Protein AF-A0A9P0EG52-F1 (afdb_monomer_lite)

pLDDT: mean 81.78, std 18.39, range [31.28, 98.19]

Structure (mmCIF, N/CA/C/O backbone):
data_AF-A0A9P0EG52-F1
#
_entry.id   AF-A0A9P0EG52-F1
#
loop_
_atom_site.group_PDB
_atom_site.id
_atom_site.type_symbol
_atom_site.label_atom_id
_atom_site.label_alt_id
_atom_site.label_comp_id
_atom_site.label_asym_id
_atom_site.label_entity_id
_atom_site.label_seq_id
_atom_site.pdbx_PDB_ins_code
_atom_site.Cartn_x
_atom_site.Cartn_y
_atom_site.Cartn_z
_atom_site.occupancy
_atom_site.B_iso_or_equiv
_atom_site.auth_seq_id
_atom_site.auth_comp_id
_atom_site.auth_asym_id
_atom_site.auth_atom_id
_atom_site.pdbx_PDB_model_num
ATOM 1 N N . MET A 1 1 ? -32.865 4.095 46.404 1.00 41.38 1 MET A N 1
ATOM 2 C CA . MET A 1 1 ? -31.907 2.995 46.642 1.00 41.38 1 MET A CA 1
ATOM 3 C C . MET A 1 1 ? -32.571 1.776 46.028 1.00 41.38 1 MET A C 1
ATOM 5 O O . MET A 1 1 ? -33.684 1.500 46.434 1.00 41.38 1 MET A O 1
ATOM 9 N N . GLU A 1 2 ? -32.108 1.139 44.963 1.00 35.75 2 GLU A N 1
ATOM 10 C CA . GLU A 1 2 ? -30.760 0.972 44.419 1.00 35.75 2 GLU A CA 1
ATOM 11 C C . GLU A 1 2 ? -30.701 1.268 42.912 1.00 35.75 2 GLU A C 1
ATOM 13 O O . GLU A 1 2 ? -31.711 1.460 42.238 1.00 35.75 2 GLU A O 1
ATOM 18 N N . SER A 1 3 ? -29.464 1.378 42.450 1.00 35.56 3 SER A N 1
ATOM 19 C CA . SER A 1 3 ? -29.004 1.907 41.175 1.00 35.56 3 SER A CA 1
ATOM 20 C C . SER A 1 3 ? -28.665 0.799 40.167 1.00 35.56 3 SER A C 1
ATOM 22 O O . SER A 1 3 ? -28.507 -0.358 40.539 1.00 35.56 3 SER A O 1
ATOM 24 N N . SER A 1 4 ? -28.357 1.249 38.944 1.00 37.38 4 SER A N 1
ATOM 25 C CA . SER A 1 4 ? -27.453 0.628 37.957 1.00 37.38 4 SER A CA 1
ATOM 26 C C . SER A 1 4 ? -27.974 -0.529 37.103 1.00 37.38 4 SER A C 1
ATOM 28 O O . SER A 1 4 ? -28.650 -1.428 37.568 1.00 37.38 4 SER A O 1
ATOM 30 N N . SER A 1 5 ? -27.604 -0.624 35.829 1.00 34.69 5 SER A N 1
ATOM 31 C CA . SER A 1 5 ? -26.902 0.312 34.943 1.00 34.69 5 SER A CA 1
ATOM 32 C C . SER A 1 5 ? -27.060 -0.216 33.526 1.00 34.69 5 SER A C 1
ATOM 34 O O . SER A 1 5 ? -27.006 -1.424 33.297 1.00 34.69 5 SER A O 1
ATOM 36 N N . ALA A 1 6 ? -27.219 0.712 32.591 1.00 37.31 6 ALA A N 1
ATOM 37 C CA . ALA A 1 6 ? -27.286 0.471 31.165 1.00 37.31 6 ALA A CA 1
ATOM 38 C C . ALA A 1 6 ? -26.109 -0.384 30.663 1.00 37.31 6 ALA A C 1
ATOM 40 O O . ALA A 1 6 ? -24.940 -0.064 30.900 1.00 37.31 6 ALA A O 1
ATOM 41 N N . GLY A 1 7 ? -26.437 -1.441 29.919 1.00 31.28 7 GLY A N 1
ATOM 42 C CA . GLY A 1 7 ? -25.487 -2.133 29.060 1.00 31.28 7 GLY A CA 1
ATOM 43 C C . GLY A 1 7 ? -24.938 -1.146 28.036 1.00 31.28 7 GLY A C 1
ATOM 44 O O . GLY A 1 7 ? -25.680 -0.608 27.216 1.00 31.28 7 GLY A O 1
ATOM 45 N N . HIS A 1 8 ? -23.638 -0.881 28.126 1.00 32.78 8 HIS A N 1
ATOM 46 C CA . HIS A 1 8 ? -22.889 -0.106 27.149 1.00 32.78 8 HIS A CA 1
ATOM 47 C C . HIS A 1 8 ? -22.914 -0.833 25.800 1.00 32.78 8 HIS A C 1
ATOM 49 O O . HIS A 1 8 ? -22.102 -1.719 25.540 1.00 32.78 8 HIS A O 1
ATOM 55 N N . ALA A 1 9 ? -23.820 -0.422 24.916 1.00 36.94 9 ALA A N 1
ATOM 56 C CA . ALA A 1 9 ? -23.575 -0.526 23.490 1.00 36.94 9 ALA A CA 1
ATOM 57 C C . ALA A 1 9 ? -22.359 0.363 23.191 1.00 36.94 9 ALA A C 1
ATOM 59 O O . ALA A 1 9 ? -22.440 1.589 23.284 1.00 36.94 9 ALA A O 1
ATOM 60 N N . GLN A 1 10 ? -21.208 -0.250 22.907 1.00 38.94 10 GLN A N 1
ATOM 61 C CA . GLN A 1 10 ? -20.036 0.455 22.398 1.00 38.94 10 GLN A CA 1
ATOM 62 C C . GLN A 1 10 ? -20.381 1.027 21.021 1.00 38.94 10 GLN A C 1
ATOM 64 O O . GLN A 1 10 ? -20.193 0.396 19.986 1.00 38.94 10 GLN A O 1
ATOM 69 N N . SER A 1 11 ? -20.918 2.243 21.039 1.00 40.12 11 SER A N 1
ATOM 70 C CA . SER A 1 11 ? -20.943 3.171 19.920 1.00 40.12 11 SER A CA 1
ATOM 71 C C . SER A 1 11 ? -19.498 3.382 19.471 1.00 40.12 11 SER A C 1
ATOM 73 O O . SER A 1 11 ? -18.766 4.182 20.056 1.00 40.12 11 SER A O 1
ATOM 75 N N . VAL A 1 12 ? -19.066 2.635 18.454 1.00 45.66 12 VAL A N 1
ATOM 76 C CA . VAL A 1 12 ? -17.830 2.925 17.730 1.00 45.66 12 VAL A CA 1
ATOM 77 C C . VAL A 1 12 ? -18.051 4.279 17.077 1.00 45.66 12 VAL A C 1
ATOM 79 O O . VAL A 1 12 ? -18.833 4.407 16.141 1.00 45.66 12 VAL A O 1
ATOM 82 N N . ALA A 1 13 ? -17.443 5.307 17.659 1.00 42.75 13 ALA A N 1
ATOM 83 C CA . ALA A 1 13 ? -17.514 6.654 17.141 1.00 42.75 13 ALA A CA 1
ATOM 84 C C . ALA A 1 13 ? -17.093 6.636 15.666 1.00 42.75 13 ALA A C 1
ATOM 86 O O . ALA A 1 13 ? -15.957 6.282 15.352 1.00 42.75 13 ALA A O 1
ATOM 87 N N . ASN A 1 14 ? -18.012 7.047 14.790 1.00 49.84 14 ASN A N 1
ATOM 88 C CA . ASN A 1 14 ? -17.685 7.705 13.532 1.00 49.84 14 ASN A CA 1
ATOM 89 C C . ASN A 1 14 ? -16.755 8.869 13.885 1.00 49.84 14 ASN A C 1
ATOM 91 O O . ASN A 1 14 ? -17.225 9.967 14.193 1.00 49.84 14 ASN A O 1
ATOM 95 N N . SER A 1 15 ? -15.443 8.643 13.948 1.00 51.53 15 SER A N 1
ATOM 96 C CA . SER A 1 15 ? -14.527 9.749 14.163 1.00 51.53 15 SER A CA 1
ATOM 97 C C . SER A 1 15 ? -14.464 10.510 12.848 1.00 51.53 15 SER A C 1
ATOM 99 O O . SER A 1 15 ? -13.672 10.186 11.971 1.00 51.53 15 SER A O 1
ATOM 101 N N . ALA A 1 16 ? -15.275 11.557 12.727 1.00 57.25 16 ALA A N 1
ATOM 102 C CA . ALA A 1 16 ? -15.147 12.593 11.701 1.00 57.25 16 ALA A CA 1
ATOM 103 C C . ALA A 1 16 ? -13.830 13.402 11.832 1.00 57.25 16 ALA A C 1
ATOM 105 O O . ALA A 1 16 ? -13.718 14.510 11.317 1.00 57.25 16 ALA A O 1
ATOM 106 N N . GLY A 1 17 ? -12.858 12.883 12.589 1.00 73.19 17 GLY A N 1
ATOM 107 C CA . GLY A 1 17 ? -11.562 13.479 12.858 1.00 73.19 17 GLY A CA 1
ATOM 108 C C . GLY A 1 17 ? -10.443 12.670 12.213 1.00 73.19 17 GLY A C 1
ATOM 109 O O . GLY A 1 17 ? -10.643 11.559 11.725 1.00 73.19 17 GLY A O 1
ATOM 110 N N . LYS A 1 18 ? -9.242 13.245 12.228 1.00 82.81 18 LYS A N 1
ATOM 111 C CA . LYS A 1 18 ? -8.050 12.636 11.636 1.00 82.81 18 LYS A CA 1
ATOM 112 C C . LYS A 1 18 ? -7.746 11.295 12.293 1.00 82.81 18 LYS A C 1
ATOM 114 O O . LYS A 1 18 ? -7.776 11.184 13.518 1.00 82.81 18 LYS A O 1
ATOM 119 N N . VAL A 1 19 ? -7.424 10.293 11.486 1.00 88.19 19 VAL A N 1
ATOM 120 C CA . VAL A 1 19 ? -7.122 8.941 11.962 1.00 88.19 19 VAL A CA 1
ATOM 121 C C . VAL A 1 19 ? -6.107 8.277 11.044 1.00 88.19 19 VAL A C 1
ATOM 123 O O . VAL A 1 19 ? -6.095 8.495 9.833 1.00 88.19 19 VAL A O 1
ATOM 126 N N . ARG A 1 20 ? -5.250 7.457 11.646 1.00 89.19 20 ARG A N 1
ATOM 127 C CA . ARG A 1 20 ? -4.274 6.626 10.957 1.00 89.19 20 ARG A CA 1
ATOM 128 C C . ARG A 1 20 ? -4.713 5.179 11.039 1.00 89.19 20 ARG A C 1
ATOM 130 O O . ARG A 1 20 ? -4.930 4.646 12.123 1.00 89.19 20 ARG A O 1
ATOM 137 N N . ILE A 1 21 ? -4.797 4.527 9.899 1.00 92.75 21 ILE A N 1
ATOM 138 C CA . ILE A 1 21 ? -5.142 3.124 9.777 1.00 92.75 21 ILE A CA 1
ATOM 139 C C . ILE A 1 21 ? -3.903 2.360 9.326 1.00 92.75 21 ILE A C 1
ATOM 141 O O . ILE A 1 21 ? -3.385 2.572 8.234 1.00 92.75 21 ILE A O 1
ATOM 145 N N . LEU A 1 22 ? -3.439 1.439 10.167 1.00 94.06 22 LEU A N 1
ATOM 146 C CA . LEU A 1 22 ? -2.504 0.401 9.762 1.00 94.06 22 LEU A CA 1
ATOM 147 C C . LEU A 1 22 ? -3.305 -0.830 9.346 1.00 94.06 22 LEU A C 1
ATOM 149 O O . LEU A 1 22 ? -4.000 -1.421 10.166 1.00 94.06 22 LEU A O 1
ATOM 153 N N . LEU A 1 23 ? -3.156 -1.260 8.103 1.00 96.00 23 LEU A N 1
ATOM 154 C CA . LEU A 1 23 ? -3.625 -2.552 7.629 1.00 96.00 23 LEU A CA 1
ATOM 155 C C . LEU A 1 23 ? -2.449 -3.524 7.541 1.00 96.00 23 LEU A C 1
ATOM 157 O O . LEU A 1 23 ? -1.432 -3.226 6.916 1.00 96.00 23 LEU A O 1
ATOM 161 N N . GLN A 1 24 ? -2.601 -4.707 8.127 1.00 96.31 24 GLN A N 1
ATOM 162 C CA . GLN A 1 24 ? -1.727 -5.857 7.906 1.00 96.31 24 GLN A CA 1
ATOM 163 C C . GLN A 1 24 ? -2.437 -6.890 7.026 1.00 96.31 24 GLN A C 1
ATOM 165 O O . GLN A 1 24 ? -3.621 -7.158 7.208 1.00 96.31 24 GLN A O 1
ATOM 170 N N . THR A 1 25 ? -1.705 -7.530 6.115 1.00 97.50 25 THR A N 1
ATOM 171 C CA . THR A 1 25 ? -2.199 -8.718 5.404 1.00 97.50 25 THR A CA 1
ATOM 172 C C . THR A 1 25 ? -1.046 -9.568 4.857 1.00 97.50 25 THR A C 1
ATOM 174 O O . THR A 1 25 ? 0.120 -9.370 5.219 1.00 97.50 25 THR A O 1
ATOM 177 N N . VAL A 1 26 ? -1.366 -10.546 4.011 1.00 97.69 26 VAL A N 1
ATOM 178 C CA . VAL A 1 26 ? -0.420 -11.388 3.283 1.00 97.69 26 VAL A CA 1
ATOM 179 C C . VAL A 1 26 ? -0.642 -11.209 1.780 1.00 97.69 26 VAL A C 1
ATOM 181 O O . VAL A 1 26 ? -1.776 -11.191 1.317 1.00 97.69 26 VAL A O 1
ATOM 184 N N . THR A 1 27 ? 0.437 -11.096 1.006 1.00 96.94 27 THR A N 1
ATOM 185 C CA . THR A 1 27 ? 0.426 -10.692 -0.414 1.00 96.94 27 THR A CA 1
ATOM 186 C C . THR A 1 27 ? -0.566 -11.440 -1.310 1.00 96.94 27 THR A C 1
ATOM 188 O O . THR A 1 27 ? -1.215 -10.812 -2.143 1.00 96.94 27 THR A O 1
ATOM 191 N N . HIS A 1 28 ? -0.713 -12.757 -1.148 1.00 95.56 28 HIS A N 1
ATOM 192 C CA . HIS A 1 28 ? -1.627 -13.573 -1.961 1.00 95.56 28 HIS A CA 1
ATOM 193 C C . HIS A 1 28 ? -3.095 -13.487 -1.540 1.00 95.56 28 HIS A C 1
ATOM 195 O O . HIS A 1 28 ? -3.962 -13.870 -2.316 1.00 95.56 28 HIS A O 1
ATOM 201 N N . LEU A 1 29 ? -3.375 -12.996 -0.331 1.00 97.50 29 LEU A N 1
ATOM 202 C CA . LEU A 1 29 ? -4.739 -12.820 0.166 1.00 97.50 29 LEU A CA 1
ATOM 203 C C . LEU A 1 29 ? -5.380 -11.536 -0.362 1.00 97.50 29 LEU A C 1
ATOM 205 O O . LEU A 1 29 ? -6.588 -11.369 -0.234 1.00 97.50 29 LEU A O 1
ATOM 209 N N . VAL A 1 30 ? -4.588 -10.621 -0.930 1.00 97.25 30 VAL A N 1
ATOM 210 C CA . VAL A 1 30 ? -5.091 -9.376 -1.516 1.00 97.25 30 VAL A CA 1
ATOM 211 C C . VAL A 1 30 ? -5.699 -9.672 -2.893 1.00 97.25 30 VAL A C 1
ATOM 213 O O . VAL A 1 30 ? -4.953 -10.089 -3.788 1.00 97.25 30 VAL A O 1
ATOM 216 N N . PRO A 1 31 ? -7.012 -9.464 -3.100 1.00 97.19 31 PRO A N 1
ATOM 217 C CA . PRO A 1 31 ? -7.665 -9.634 -4.394 1.00 97.19 31 PRO A CA 1
ATOM 218 C C . PRO A 1 31 ? -7.071 -8.733 -5.476 1.00 97.19 31 PRO A C 1
ATOM 220 O O . PRO A 1 31 ? -6.552 -7.661 -5.184 1.00 97.19 31 PRO A O 1
ATOM 223 N N . GLY A 1 32 ? -7.158 -9.180 -6.726 1.00 95.19 32 GLY A N 1
ATOM 224 C CA . GLY A 1 32 ? -6.589 -8.491 -7.884 1.00 95.19 32 GLY A CA 1
ATOM 225 C C . GLY A 1 32 ? -5.500 -9.316 -8.560 1.00 95.19 32 GLY A C 1
ATOM 226 O O . GLY A 1 32 ? -4.765 -10.074 -7.914 1.00 95.19 32 GLY A O 1
ATOM 227 N N . SER A 1 33 ? -5.426 -9.179 -9.877 1.00 91.75 33 SER A N 1
ATOM 228 C CA . SER A 1 33 ? -4.438 -9.824 -10.737 1.00 91.75 33 SER A CA 1
ATOM 229 C C . SER A 1 33 ? -3.165 -8.987 -10.837 1.00 91.75 33 SER A C 1
ATOM 231 O O . SER A 1 33 ? -2.060 -9.519 -10.718 1.00 91.75 33 SER A O 1
ATOM 233 N N . GLU A 1 34 ? -3.318 -7.668 -10.945 1.00 91.69 34 GLU A N 1
ATOM 234 C CA . GLU A 1 34 ? -2.214 -6.723 -11.049 1.00 91.69 34 GLU A CA 1
ATOM 235 C C . GLU A 1 34 ? -1.996 -5.926 -9.761 1.00 91.69 34 GLU A C 1
ATOM 237 O O . GLU A 1 34 ? -2.870 -5.804 -8.901 1.00 91.69 34 GLU A O 1
ATOM 242 N N . ARG A 1 35 ? -0.803 -5.329 -9.627 1.00 92.94 35 ARG A N 1
ATOM 243 C CA . ARG A 1 35 ? -0.469 -4.501 -8.460 1.00 92.94 35 ARG A CA 1
ATOM 244 C C . ARG A 1 35 ? -1.445 -3.343 -8.258 1.00 92.94 35 ARG A C 1
ATOM 246 O O . ARG A 1 35 ? -1.754 -3.039 -7.113 1.00 92.94 35 ARG A O 1
ATOM 253 N N . HIS A 1 36 ? -1.877 -2.680 -9.329 1.00 93.50 36 HIS A N 1
ATOM 254 C CA . HIS A 1 36 ? -2.762 -1.523 -9.206 1.00 93.50 36 HIS A CA 1
ATOM 255 C C . HIS A 1 36 ? -4.133 -1.941 -8.647 1.00 93.50 36 HIS A C 1
ATOM 257 O O . HIS A 1 36 ? -4.550 -1.390 -7.638 1.00 93.50 36 HIS A O 1
ATOM 263 N N . GLU A 1 37 ? -4.730 -3.018 -9.168 1.00 96.25 37 GLU A N 1
ATOM 264 C CA . GLU A 1 37 ? -5.990 -3.590 -8.665 1.00 96.25 37 GLU A CA 1
ATOM 265 C C . GLU A 1 37 ? -5.893 -3.998 -7.187 1.00 96.25 37 GLU A C 1
ATOM 267 O O . GLU A 1 37 ? -6.798 -3.737 -6.397 1.00 96.25 37 GLU A O 1
ATOM 272 N N . LYS A 1 38 ? -4.768 -4.612 -6.792 1.00 97.19 38 LYS A N 1
ATOM 273 C CA . LYS A 1 38 ? -4.507 -4.996 -5.395 1.00 97.19 38 LYS A CA 1
ATOM 274 C C . LYS A 1 38 ? -4.430 -3.789 -4.466 1.00 97.19 38 LYS A C 1
ATOM 276 O O . LYS A 1 38 ? -4.904 -3.854 -3.332 1.00 97.19 38 LYS A O 1
ATOM 281 N N . LEU A 1 39 ? -3.810 -2.702 -4.923 1.00 96.06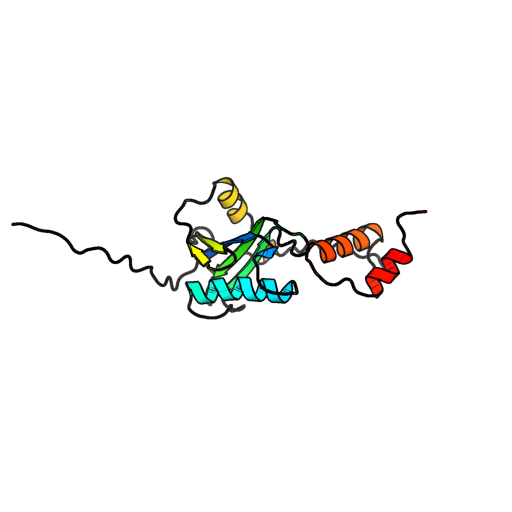 39 LEU A N 1
ATOM 282 C CA . LEU A 1 39 ? -3.749 -1.454 -4.167 1.00 96.06 39 LEU A CA 1
ATOM 283 C C . LEU A 1 39 ? -5.130 -0.811 -4.071 1.00 96.06 39 LEU A C 1
ATOM 285 O O . LEU A 1 39 ? -5.546 -0.482 -2.965 1.00 96.06 39 LEU A O 1
ATOM 289 N N . ASP A 1 40 ? -5.860 -0.713 -5.180 1.00 97.38 40 ASP A N 1
ATOM 290 C CA . ASP A 1 40 ? -7.212 -0.151 -5.207 1.00 97.38 40 ASP A CA 1
ATOM 291 C C . ASP A 1 40 ? -8.145 -0.914 -4.261 1.00 97.38 40 ASP A C 1
ATOM 293 O O . ASP A 1 40 ? -8.858 -0.301 -3.467 1.00 97.38 40 ASP A O 1
ATOM 297 N N . PHE A 1 41 ? -8.077 -2.252 -4.258 1.00 98.12 41 PHE A N 1
ATOM 298 C CA . PHE A 1 41 ? -8.802 -3.073 -3.291 1.00 98.12 41 PHE A CA 1
ATOM 299 C C . PHE A 1 41 ? -8.454 -2.693 -1.850 1.00 98.12 41 PHE A C 1
ATOM 301 O O . PHE A 1 41 ? -9.352 -2.457 -1.048 1.00 98.12 41 PHE A O 1
ATOM 308 N N . VAL A 1 42 ? -7.163 -2.644 -1.507 1.00 97.50 42 VAL A N 1
ATOM 309 C CA . VAL A 1 42 ? -6.707 -2.368 -0.137 1.00 97.50 42 VAL A CA 1
ATOM 310 C C . VAL A 1 42 ? -7.175 -0.998 0.346 1.00 97.50 42 VAL A C 1
ATOM 312 O O . VAL A 1 42 ? -7.628 -0.864 1.485 1.00 97.50 42 VAL A O 1
ATOM 315 N N . LEU A 1 43 ? -7.051 0.014 -0.506 1.00 96.50 43 LEU A N 1
ATOM 316 C CA . LEU A 1 43 ? -7.462 1.371 -0.180 1.00 96.50 43 LEU A CA 1
ATOM 317 C C . LEU A 1 43 ? -8.980 1.431 0.021 1.00 96.50 43 LEU A C 1
ATOM 319 O O . LEU A 1 43 ? -9.445 1.928 1.047 1.00 96.50 43 LEU A O 1
ATOM 323 N N . ASN A 1 44 ? -9.748 0.841 -0.895 1.00 97.88 44 ASN A N 1
ATOM 324 C CA . ASN A 1 44 ? -11.204 0.881 -0.836 1.00 97.88 44 ASN A CA 1
ATOM 325 C C . ASN A 1 44 ? -11.781 0.031 0.296 1.00 97.88 44 ASN A C 1
ATOM 327 O O . ASN A 1 44 ? -12.668 0.509 0.989 1.00 97.88 44 ASN A O 1
ATOM 331 N N . ILE A 1 45 ? -11.279 -1.181 0.558 1.00 97.69 45 ILE A N 1
ATOM 332 C CA . ILE A 1 45 ? -11.857 -2.045 1.603 1.00 97.69 45 ILE A CA 1
ATOM 333 C C . ILE A 1 45 ? -11.748 -1.409 2.990 1.00 97.69 45 ILE A C 1
ATOM 335 O O . ILE A 1 45 ? -12.665 -1.513 3.805 1.00 97.69 45 ILE A O 1
ATOM 339 N N . VAL A 1 46 ? -10.642 -0.711 3.255 1.00 96.12 46 VAL A N 1
ATOM 340 C CA . VAL A 1 46 ? -10.452 0.027 4.504 1.00 96.12 46 VAL A CA 1
ATOM 341 C C . VAL A 1 46 ? -11.407 1.211 4.565 1.00 96.12 46 VAL A C 1
ATOM 343 O O . VAL A 1 46 ? -12.088 1.382 5.579 1.00 96.12 46 VAL A O 1
ATOM 346 N N . CYS A 1 47 ? -11.497 1.999 3.490 1.00 95.38 47 CYS A N 1
ATOM 347 C CA . CYS A 1 47 ? -12.361 3.171 3.476 1.00 95.38 47 CYS A CA 1
ATOM 348 C C . CYS A 1 47 ? -13.848 2.816 3.554 1.00 95.38 47 CYS A C 1
ATOM 350 O O . CYS A 1 47 ? -14.594 3.440 4.306 1.00 95.38 47 CYS A O 1
ATOM 352 N N . GLN A 1 48 ? -14.276 1.768 2.859 1.00 96.38 48 GLN A N 1
ATOM 353 C CA . GLN A 1 48 ? -15.651 1.282 2.881 1.00 96.38 48 GLN A CA 1
ATOM 354 C C . GLN A 1 48 ? -16.012 0.759 4.270 1.00 96.38 48 GLN A C 1
ATOM 356 O O . GLN A 1 48 ? -17.084 1.063 4.788 1.00 96.38 48 GLN A O 1
ATOM 361 N N . HIS A 1 49 ? -15.102 0.025 4.913 1.00 94.88 49 HIS A N 1
ATOM 362 C CA . HIS A 1 49 ? -15.334 -0.488 6.258 1.00 94.88 49 HIS A CA 1
ATOM 363 C C . HIS A 1 49 ? -15.385 0.623 7.315 1.00 94.88 49 HIS A C 1
ATOM 365 O O . HIS A 1 49 ? -16.208 0.562 8.227 1.00 94.88 49 HIS A O 1
ATOM 371 N N . HIS A 1 50 ? -14.499 1.619 7.225 1.00 92.19 50 HIS A N 1
ATOM 372 C CA . HIS A 1 50 ? -14.343 2.630 8.272 1.00 92.19 50 HIS A CA 1
ATOM 373 C C . HIS A 1 50 ? -15.209 3.882 8.056 1.00 92.19 50 HIS A C 1
ATOM 375 O O . HIS A 1 50 ? -15.762 4.414 9.015 1.00 92.19 50 HIS A O 1
ATOM 381 N N . TRP A 1 51 ? -15.351 4.339 6.810 1.00 91.75 51 TRP A N 1
ATOM 382 C CA . TRP A 1 51 ? -16.050 5.576 6.433 1.00 91.75 51 TRP A CA 1
ATOM 383 C C . TRP A 1 51 ? -17.253 5.362 5.508 1.00 91.75 51 TRP A C 1
ATOM 385 O O . TRP A 1 51 ? -17.885 6.347 5.133 1.00 91.75 51 TRP A O 1
ATOM 395 N N . GLN A 1 52 ? -17.593 4.119 5.140 1.00 94.69 52 GLN A N 1
ATOM 396 C CA . GLN A 1 52 ? -18.729 3.809 4.253 1.00 94.69 52 GLN A CA 1
ATOM 397 C C . GLN A 1 52 ? -18.617 4.484 2.869 1.00 94.69 52 GLN A C 1
ATOM 399 O O . GLN A 1 52 ? -19.625 4.827 2.252 1.00 94.69 52 GLN A O 1
ATOM 404 N N . ARG A 1 53 ? -17.389 4.692 2.377 1.00 95.31 53 ARG A N 1
ATOM 405 C CA . ARG A 1 53 ? -17.104 5.248 1.045 1.00 95.31 53 ARG A CA 1
ATOM 406 C C . ARG A 1 53 ? -15.797 4.711 0.473 1.00 95.31 53 ARG A C 1
ATOM 408 O O . ARG A 1 53 ? -14.980 4.170 1.211 1.00 95.31 53 ARG A O 1
ATOM 415 N N . ASP A 1 54 ? -15.583 4.922 -0.817 1.00 97.38 54 ASP A N 1
ATOM 416 C CA . ASP A 1 54 ? -14.307 4.626 -1.470 1.00 97.38 54 ASP A CA 1
ATOM 417 C C . ASP A 1 54 ? -13.199 5.598 -1.034 1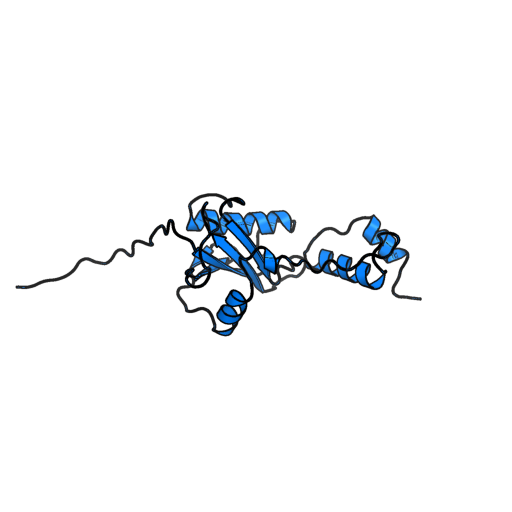.00 97.38 54 ASP A C 1
ATOM 419 O O . ASP A 1 54 ? -13.445 6.622 -0.379 1.00 97.38 54 ASP A O 1
ATOM 423 N N . PHE A 1 55 ? -11.961 5.247 -1.375 1.00 95.06 55 PHE A N 1
ATOM 424 C CA . PHE A 1 55 ? -10.784 6.061 -1.100 1.00 95.06 55 PHE A CA 1
ATOM 425 C C . PHE A 1 55 ? -10.833 7.400 -1.850 1.00 95.06 55 PHE A C 1
ATOM 427 O O . PHE A 1 55 ? -11.125 7.444 -3.044 1.00 95.06 55 PHE A O 1
ATOM 434 N N . ASP A 1 56 ? -10.501 8.487 -1.154 1.00 93.00 56 ASP A N 1
ATOM 435 C CA . ASP A 1 56 ? -10.485 9.846 -1.683 1.00 93.00 56 ASP A CA 1
ATOM 436 C C . ASP A 1 56 ? -9.080 10.450 -1.544 1.00 93.00 56 ASP A C 1
ATOM 438 O O . ASP A 1 56 ? -8.600 10.739 -0.448 1.00 93.00 56 ASP A O 1
ATOM 442 N N . PHE A 1 57 ? -8.421 10.687 -2.679 1.00 88.75 57 PHE A N 1
ATOM 443 C CA . PHE A 1 57 ? -7.080 11.277 -2.729 1.00 88.75 57 PHE A CA 1
ATOM 444 C C . PHE A 1 57 ? -7.007 12.716 -2.188 1.00 88.75 57 PHE A C 1
ATOM 446 O O . PHE A 1 57 ? -5.906 13.193 -1.901 1.00 88.75 57 PHE A O 1
ATOM 453 N N . GLU A 1 58 ? -8.136 13.415 -2.050 1.00 86.38 58 GLU A N 1
ATOM 454 C CA . GLU A 1 58 ? -8.191 14.746 -1.437 1.00 86.38 58 GLU A CA 1
ATOM 455 C C . GLU A 1 58 ? -8.208 14.682 0.096 1.00 86.38 58 GLU A C 1
ATOM 457 O O . GLU A 1 58 ? -7.773 15.627 0.758 1.00 86.38 58 GLU A O 1
ATOM 462 N N . GLN A 1 59 ? -8.661 13.566 0.673 1.00 87.44 59 GLN A N 1
ATOM 463 C CA . GLN A 1 59 ? -8.847 13.400 2.119 1.00 87.44 59 GLN A CA 1
ATOM 464 C C . GLN A 1 59 ? -7.868 12.402 2.751 1.00 87.44 59 GLN A C 1
ATOM 466 O O . GLN A 1 59 ? -7.569 12.509 3.948 1.00 87.44 59 GLN A O 1
ATOM 471 N N . GLU A 1 60 ? -7.355 11.456 1.962 1.00 88.75 60 GLU A N 1
ATOM 472 C CA . GLU A 1 60 ? -6.461 10.396 2.403 1.00 88.75 60 GLU A CA 1
ATOM 473 C C . GLU A 1 60 ? -5.091 10.431 1.724 1.00 88.75 60 GLU A C 1
ATOM 475 O O . GLU A 1 60 ? -4.912 10.754 0.548 1.00 88.75 60 GLU A O 1
ATOM 480 N N . ARG A 1 61 ? -4.097 9.970 2.481 1.00 87.81 61 ARG A N 1
ATOM 481 C CA . ARG A 1 61 ? -2.782 9.572 1.975 1.00 87.81 61 ARG A CA 1
ATOM 482 C C . ARG A 1 61 ? -2.581 8.094 2.236 1.00 87.81 61 ARG A C 1
ATOM 484 O O . ARG A 1 61 ? -3.190 7.529 3.143 1.00 87.81 61 ARG A O 1
ATOM 491 N N . TRP A 1 62 ? -1.693 7.478 1.465 1.00 89.50 62 TRP A N 1
ATOM 492 C CA . TRP A 1 62 ? -1.330 6.092 1.705 1.00 89.50 62 TRP A CA 1
ATOM 493 C C . TRP A 1 62 ? 0.149 5.803 1.460 1.00 89.50 62 TRP A C 1
ATOM 495 O O . TRP A 1 62 ? 0.842 6.521 0.736 1.00 89.50 62 TRP A O 1
ATOM 505 N N . SER A 1 63 ? 0.627 4.733 2.090 1.00 88.06 63 SER A N 1
ATOM 506 C CA . SER A 1 63 ? 1.956 4.157 1.886 1.00 88.06 63 SER A CA 1
ATOM 507 C C . SER A 1 63 ? 1.903 2.641 2.067 1.00 88.06 63 SER A C 1
ATOM 509 O O . SER A 1 63 ? 1.077 2.136 2.826 1.00 88.06 63 SER A O 1
ATOM 511 N N . SER A 1 64 ? 2.785 1.905 1.395 1.00 89.75 64 SER A N 1
ATOM 512 C CA . SER A 1 64 ? 2.912 0.452 1.537 1.00 89.75 64 SER A CA 1
ATOM 513 C C . SER A 1 64 ? 4.295 0.047 2.034 1.00 89.75 64 SER A C 1
ATOM 515 O O . SER A 1 64 ? 5.303 0.719 1.813 1.00 89.75 64 SER A O 1
ATOM 517 N N . TYR A 1 65 ? 4.350 -1.101 2.701 1.00 88.50 65 TYR A N 1
ATOM 518 C CA . TYR A 1 65 ? 5.589 -1.752 3.094 1.00 88.50 65 TYR A CA 1
ATOM 519 C C . TYR A 1 65 ? 5.510 -3.251 2.808 1.00 88.50 65 TYR A C 1
ATOM 521 O O . TYR A 1 65 ? 4.619 -3.945 3.306 1.00 88.50 65 TYR A O 1
ATOM 529 N N . ARG A 1 66 ? 6.490 -3.756 2.044 1.00 90.50 66 ARG A N 1
ATOM 530 C CA . ARG A 1 66 ? 6.583 -5.160 1.600 1.00 90.50 66 ARG A CA 1
ATOM 531 C C . ARG A 1 66 ? 5.377 -5.635 0.787 1.00 90.50 66 ARG A C 1
ATOM 533 O O . ARG A 1 66 ? 5.040 -6.814 0.836 1.00 90.50 66 ARG A O 1
ATOM 540 N N . ASP A 1 67 ? 4.758 -4.755 0.005 1.00 92.88 67 ASP A N 1
ATOM 541 C CA . ASP A 1 67 ? 3.767 -5.102 -1.024 1.00 92.88 67 ASP A CA 1
ATOM 542 C C . ASP A 1 67 ? 4.418 -5.792 -2.240 1.00 92.88 67 ASP A C 1
ATOM 544 O O . ASP A 1 67 ? 4.126 -5.490 -3.394 1.00 92.88 67 ASP A O 1
ATOM 548 N N . ASP A 1 68 ? 5.326 -6.735 -1.976 1.00 94.81 68 ASP A N 1
ATOM 549 C CA . ASP A 1 68 ? 6.002 -7.561 -2.969 1.00 94.81 68 ASP A CA 1
ATOM 550 C C . ASP A 1 68 ? 5.008 -8.594 -3.537 1.00 94.81 68 ASP A C 1
ATOM 552 O O . ASP A 1 68 ? 5.145 -9.794 -3.303 1.00 94.81 68 ASP A O 1
ATOM 556 N N . PHE A 1 69 ? 3.966 -8.145 -4.242 1.00 95.44 69 PHE A N 1
ATOM 557 C CA . PHE A 1 69 ? 2.864 -8.993 -4.717 1.00 95.44 69 PHE A CA 1
ATOM 558 C C . PHE A 1 69 ? 3.279 -10.084 -5.710 1.00 95.44 69 PHE A C 1
ATOM 560 O O . PHE A 1 69 ? 2.550 -11.056 -5.883 1.00 95.44 69 PHE A O 1
ATOM 567 N N . GLY A 1 70 ? 4.458 -9.970 -6.324 1.00 92.50 70 GLY A N 1
ATOM 568 C CA . GLY A 1 70 ? 5.063 -11.039 -7.118 1.00 92.50 70 GLY A CA 1
ATOM 569 C C . GLY A 1 70 ? 5.627 -12.188 -6.273 1.00 92.50 70 GLY A C 1
ATOM 570 O O . GLY A 1 70 ? 6.107 -13.177 -6.827 1.00 92.50 70 GLY A O 1
ATOM 571 N N . LEU A 1 71 ? 5.612 -12.065 -4.941 1.00 93.50 71 LEU A N 1
ATOM 572 C CA . LEU A 1 71 ? 6.020 -13.093 -3.991 1.00 93.50 71 LEU A CA 1
ATOM 573 C C . LEU A 1 71 ? 4.816 -13.578 -3.181 1.00 93.50 71 LEU A C 1
ATOM 575 O O . LEU A 1 71 ? 4.080 -12.789 -2.588 1.00 93.50 71 LEU A O 1
ATOM 579 N N . ASP A 1 72 ? 4.670 -14.894 -3.081 1.00 91.38 72 ASP A N 1
ATOM 580 C CA . ASP A 1 72 ? 3.625 -15.522 -2.278 1.00 91.38 72 ASP A CA 1
ATOM 581 C C . ASP A 1 72 ? 3.965 -15.505 -0.769 1.00 91.38 72 ASP A C 1
ATOM 583 O O . ASP A 1 72 ? 5.131 -15.451 -0.363 1.00 91.38 72 ASP A O 1
ATOM 587 N N . LYS A 1 73 ? 2.927 -15.567 0.073 1.00 94.81 73 LYS A N 1
ATOM 588 C CA . LYS A 1 73 ? 2.999 -15.720 1.541 1.00 94.81 73 LYS A CA 1
ATOM 589 C C . LYS A 1 73 ? 3.879 -14.685 2.253 1.00 94.81 73 LYS A C 1
ATOM 591 O O . LYS A 1 73 ? 4.461 -14.962 3.305 1.00 94.81 73 LYS A O 1
ATOM 596 N N . ARG A 1 74 ? 3.980 -13.465 1.717 1.00 95.44 74 ARG A N 1
ATOM 597 C CA . ARG A 1 74 ? 4.709 -12.367 2.364 1.00 95.44 74 ARG A CA 1
ATOM 598 C C . ARG A 1 74 ? 3.762 -11.501 3.173 1.00 95.44 74 ARG A C 1
ATOM 600 O O . ARG A 1 74 ? 2.763 -11.031 2.649 1.00 95.44 74 ARG A O 1
ATOM 607 N N . ARG A 1 75 ? 4.096 -11.253 4.441 1.00 95.44 75 ARG A N 1
ATOM 608 C CA . ARG A 1 75 ? 3.379 -10.254 5.239 1.00 95.44 75 ARG A CA 1
ATOM 609 C C . ARG A 1 75 ? 3.680 -8.859 4.696 1.00 95.44 75 ARG A C 1
ATOM 611 O O . ARG A 1 75 ? 4.854 -8.484 4.616 1.00 95.44 75 ARG A O 1
ATOM 618 N N . CYS A 1 76 ? 2.629 -8.115 4.390 1.00 94.62 76 CYS A N 1
ATOM 619 C CA . CYS A 1 76 ? 2.683 -6.748 3.897 1.00 94.62 76 CYS A CA 1
ATOM 620 C C . CYS A 1 76 ? 1.816 -5.830 4.760 1.00 94.62 76 CYS A C 1
ATOM 622 O O . CYS A 1 76 ? 0.960 -6.283 5.528 1.00 94.62 76 CYS A O 1
ATOM 624 N N . PHE A 1 77 ? 2.102 -4.535 4.671 1.00 93.81 77 PHE A N 1
ATOM 625 C CA . PHE A 1 77 ? 1.452 -3.512 5.473 1.00 93.81 77 PHE A CA 1
ATOM 626 C C . PHE A 1 77 ? 1.091 -2.319 4.606 1.00 93.81 77 PHE A C 1
ATOM 628 O O . PHE A 1 77 ? 1.859 -1.937 3.721 1.00 93.81 77 PHE A O 1
ATOM 635 N N . PHE A 1 78 ? -0.044 -1.710 4.912 1.00 93.81 78 PHE A N 1
ATOM 636 C CA . PHE A 1 78 ? -0.517 -0.497 4.268 1.00 93.81 78 PHE A CA 1
ATOM 637 C C . PHE A 1 78 ? -0.894 0.500 5.344 1.00 93.81 78 PHE A C 1
ATOM 639 O O . PHE A 1 78 ? -1.520 0.150 6.341 1.00 93.81 78 PHE A O 1
ATOM 646 N N . LEU A 1 79 ? -0.462 1.733 5.154 1.00 91.88 79 LEU A N 1
ATOM 647 C CA . LEU A 1 79 ? -0.798 2.847 6.012 1.00 91.88 79 LEU A CA 1
ATOM 648 C C . LEU A 1 79 ? -1.764 3.731 5.241 1.00 91.88 79 LEU A C 1
ATOM 650 O O . LEU A 1 79 ? -1.440 4.121 4.122 1.00 91.88 79 LEU A O 1
ATOM 654 N N . ILE A 1 80 ? -2.930 4.001 5.816 1.00 92.38 80 ILE A N 1
ATOM 655 C CA . ILE A 1 80 ? -3.970 4.856 5.245 1.00 92.38 80 ILE A CA 1
ATOM 656 C C . ILE A 1 80 ? -4.297 5.924 6.264 1.00 92.38 80 ILE A C 1
ATOM 658 O O . ILE A 1 80 ? -4.514 5.651 7.438 1.00 92.38 80 ILE A O 1
ATOM 662 N N . ASP A 1 81 ? -4.295 7.151 5.802 1.00 87.94 81 ASP A N 1
ATOM 663 C CA . ASP A 1 81 ? -3.963 8.272 6.643 1.00 87.94 81 ASP A CA 1
ATOM 664 C C . ASP A 1 81 ? -4.968 9.379 6.301 1.00 87.94 81 ASP A C 1
ATOM 666 O O . ASP A 1 81 ? -4.808 10.084 5.306 1.00 87.94 81 ASP A O 1
ATOM 670 N N . HIS A 1 82 ? -6.043 9.478 7.093 1.00 87.88 82 HIS A N 1
ATOM 671 C CA . HIS A 1 82 ? -7.155 10.403 6.866 1.00 87.88 82 HIS A CA 1
ATOM 672 C C . HIS A 1 82 ? -6.899 11.733 7.564 1.00 87.88 82 HIS A C 1
ATOM 674 O O . HIS A 1 82 ? -6.789 11.802 8.792 1.00 87.88 82 HIS A O 1
ATOM 680 N N . HIS A 1 83 ? -6.833 12.802 6.776 1.00 81.56 83 HIS A N 1
ATOM 681 C CA . HIS A 1 83 ? -6.669 14.167 7.267 1.00 81.56 83 HIS A CA 1
ATOM 682 C C . HIS A 1 83 ? -7.889 15.060 6.992 1.00 81.56 83 HIS A C 1
ATOM 684 O O . HIS A 1 83 ? -7.903 16.213 7.420 1.00 81.56 83 HIS A O 1
ATOM 690 N N . GLY A 1 84 ? -8.919 14.558 6.306 1.00 76.50 84 GLY A N 1
ATOM 691 C CA . GLY A 1 84 ? -10.039 15.381 5.842 1.00 76.50 84 GLY A CA 1
ATOM 692 C C . GLY A 1 84 ? -9.566 16.543 4.955 1.00 76.50 84 GLY A C 1
ATOM 693 O O . GLY A 1 84 ? -8.460 16.514 4.416 1.00 76.50 84 GLY A O 1
ATOM 694 N N . TYR A 1 85 ? -10.373 17.596 4.834 1.00 72.50 85 TYR A N 1
ATOM 695 C CA . TYR A 1 85 ? -10.036 18.775 4.015 1.00 72.50 85 TYR A CA 1
ATOM 696 C C . TYR A 1 85 ? -9.068 19.759 4.691 1.00 72.50 85 TYR A C 1
ATOM 698 O O . TYR A 1 85 ? -8.606 20.716 4.073 1.00 72.50 85 TYR A O 1
ATOM 706 N N . ASP A 1 86 ? -8.757 19.545 5.970 1.00 69.88 86 ASP A N 1
ATOM 707 C CA . ASP A 1 86 ? -7.806 20.365 6.709 1.00 69.88 86 ASP A CA 1
ATOM 708 C C . ASP A 1 86 ? -6.410 19.728 6.670 1.00 69.88 86 ASP A C 1
ATOM 710 O O . ASP A 1 86 ? -6.141 18.709 7.306 1.00 69.88 86 ASP A O 1
ATOM 714 N N . HIS A 1 87 ? -5.471 20.368 5.983 1.00 66.94 87 HIS A N 1
ATOM 715 C CA . HIS A 1 87 ? -4.096 19.879 5.864 1.00 66.94 87 HIS A CA 1
ATOM 716 C C . HIS A 1 87 ? -3.140 20.418 6.949 1.00 66.94 87 HIS A C 1
ATOM 718 O O . HIS A 1 87 ? -1.934 20.214 6.831 1.00 66.94 87 HIS A O 1
ATOM 724 N N . THR A 1 88 ? -3.640 21.103 7.988 1.00 60.09 88 THR A N 1
ATOM 725 C CA . THR A 1 88 ? -2.813 21.920 8.906 1.00 60.09 88 THR A CA 1
ATOM 726 C C . THR A 1 88 ? -2.461 21.285 10.258 1.00 60.09 88 THR A C 1
ATOM 728 O O . THR A 1 88 ? -1.700 21.877 11.023 1.00 60.09 88 THR A O 1
ATOM 731 N N . ILE A 1 89 ? -2.975 20.093 10.589 1.00 54.56 89 ILE A N 1
ATOM 732 C CA . ILE A 1 89 ? -2.777 19.526 11.941 1.00 54.56 89 ILE A CA 1
ATOM 733 C C . ILE A 1 89 ? -1.327 19.107 12.183 1.00 54.56 89 ILE A C 1
ATOM 735 O O . ILE A 1 89 ? -0.739 18.357 11.407 1.00 54.56 89 ILE A O 1
ATOM 739 N N . GLN A 1 90 ? -0.811 19.542 13.334 1.00 56.84 90 GLN A N 1
ATOM 740 C CA . GLN A 1 90 ? 0.400 19.007 13.942 1.00 56.84 90 GLN A CA 1
ATOM 741 C C . GLN A 1 90 ? 0.203 17.517 14.257 1.00 56.84 90 GLN A C 1
ATOM 743 O O . GLN A 1 90 ? -0.668 17.124 15.029 1.00 56.84 90 GLN A O 1
ATOM 748 N N . GLU A 1 91 ? 1.022 16.689 13.614 1.00 59.59 91 GLU A N 1
ATOM 749 C CA . GLU A 1 91 ? 0.851 15.243 13.404 1.00 59.59 91 GLU A CA 1
ATOM 750 C C . GLU A 1 91 ? 0.955 14.378 14.682 1.00 59.59 91 GLU A C 1
ATOM 752 O O . GLU A 1 91 ? 0.806 13.157 14.633 1.00 59.59 91 GLU A O 1
ATOM 757 N N . GLU A 1 92 ? 1.211 14.982 15.842 1.00 59.09 92 GLU A N 1
ATOM 758 C CA . GLU A 1 92 ? 1.695 14.278 17.035 1.00 59.09 92 GLU A CA 1
ATOM 759 C C . GLU A 1 92 ? 0.607 13.555 17.852 1.00 59.09 92 GLU A C 1
ATOM 761 O O . GLU A 1 92 ? 0.949 12.752 18.722 1.00 59.09 92 GLU A O 1
ATOM 766 N N . GLN A 1 93 ? -0.686 13.764 17.565 1.00 69.88 93 GLN A N 1
ATOM 767 C CA . GLN A 1 93 ? -1.798 13.151 18.320 1.00 69.88 93 GLN A CA 1
ATOM 768 C C . GLN A 1 93 ? -2.883 12.490 17.448 1.00 69.88 93 GLN A C 1
ATOM 770 O O . GLN A 1 93 ? -4.065 12.518 17.789 1.00 69.88 93 GLN A O 1
ATOM 775 N N . VAL A 1 94 ? -2.509 11.874 16.323 1.00 78.62 94 VAL A N 1
ATOM 776 C CA . VAL A 1 94 ? -3.469 11.122 15.493 1.00 78.62 94 VAL A CA 1
ATOM 777 C C . VAL A 1 94 ? -3.643 9.694 16.043 1.00 78.62 94 VAL A C 1
ATOM 779 O O . VAL A 1 94 ? -2.647 8.972 16.169 1.00 78.62 94 VAL A O 1
ATOM 782 N N . PRO A 1 95 ? -4.874 9.246 16.369 1.00 85.88 95 PRO A N 1
ATOM 783 C CA . PRO A 1 95 ? -5.113 7.876 16.812 1.00 85.88 95 PRO A CA 1
ATOM 784 C C . PRO A 1 95 ? -4.754 6.875 15.712 1.00 85.88 95 PRO A C 1
ATOM 786 O O . PRO A 1 95 ? -5.027 7.106 14.533 1.00 85.88 95 PRO A O 1
ATOM 789 N N . VAL A 1 96 ? -4.170 5.743 16.113 1.00 87.62 96 VAL A N 1
ATOM 790 C CA . VAL A 1 96 ? -3.848 4.638 15.206 1.00 87.62 96 VAL A CA 1
ATOM 791 C C . VAL A 1 96 ? -4.828 3.490 15.417 1.00 87.62 96 VAL A C 1
ATOM 793 O O . VAL A 1 96 ? -4.942 2.960 16.521 1.00 87.62 96 VAL A O 1
ATOM 796 N N . ILE A 1 97 ? -5.507 3.085 14.350 1.00 91.81 97 ILE A N 1
ATOM 797 C CA . ILE A 1 97 ? -6.371 1.908 14.294 1.00 91.81 97 ILE A CA 1
ATOM 798 C C . ILE A 1 97 ? -5.645 0.820 13.513 1.00 91.81 97 ILE A C 1
ATOM 800 O O . ILE A 1 97 ? -5.058 1.082 12.465 1.00 91.81 97 ILE A O 1
ATOM 804 N N . TRP A 1 98 ? -5.681 -0.409 14.022 1.00 94.50 98 TRP A N 1
ATOM 805 C CA . TRP A 1 98 ? -5.035 -1.551 13.388 1.00 94.50 98 TRP A CA 1
ATOM 806 C C . TRP A 1 98 ? -6.075 -2.546 12.873 1.00 94.50 98 TRP A C 1
ATOM 808 O O . TRP A 1 98 ? -6.906 -3.038 13.639 1.00 94.50 98 TRP A O 1
ATOM 818 N N . TYR A 1 99 ? -6.009 -2.847 11.580 1.00 96.81 99 TYR A N 1
ATOM 819 C CA . TYR A 1 99 ? -6.804 -3.876 10.923 1.00 96.81 99 TYR A CA 1
ATOM 820 C C . TYR A 1 99 ? -5.934 -5.003 10.364 1.00 96.81 99 TYR A C 1
ATOM 822 O O . TYR A 1 99 ? -4.763 -4.811 10.021 1.00 96.81 99 TYR A O 1
ATOM 830 N N . GLU A 1 100 ? -6.549 -6.171 10.216 1.00 97.38 100 GLU A N 1
ATOM 831 C CA . GLU A 1 100 ? -6.026 -7.300 9.457 1.00 97.38 100 GLU A CA 1
ATOM 832 C C . GLU A 1 100 ? -7.013 -7.714 8.364 1.00 97.38 100 GLU A C 1
ATOM 834 O O . GLU A 1 100 ? -8.200 -7.887 8.633 1.00 97.38 100 GLU A O 1
ATOM 839 N N . TRP A 1 101 ? -6.518 -7.878 7.134 1.00 98.19 101 TRP A N 1
ATOM 840 C CA . TRP A 1 101 ? -7.267 -8.529 6.058 1.00 98.19 101 TRP A CA 1
ATOM 841 C C . TRP A 1 101 ? -6.891 -10.007 5.991 1.00 98.19 101 TRP A C 1
ATOM 843 O O . TRP A 1 101 ? -5.727 -10.343 5.740 1.00 98.19 101 TRP A O 1
ATOM 853 N N . THR A 1 102 ? -7.881 -10.876 6.190 1.00 97.25 102 THR A N 1
ATOM 854 C CA . THR A 1 102 ? -7.707 -12.335 6.283 1.00 97.25 102 THR A CA 1
ATOM 855 C C . THR A 1 102 ? -7.814 -13.068 4.946 1.00 97.25 102 THR A C 1
ATOM 857 O O . THR A 1 102 ? -7.630 -14.280 4.906 1.00 97.25 102 THR A O 1
ATOM 860 N N . GLY A 1 103 ? -8.110 -12.358 3.855 1.00 96.75 103 GLY A N 1
ATOM 861 C CA . GLY A 1 103 ? -8.531 -12.959 2.582 1.00 96.75 103 GLY A CA 1
ATOM 862 C C . GLY A 1 103 ? -10.049 -13.018 2.418 1.00 96.75 103 GLY A C 1
ATOM 863 O O . GLY A 1 103 ? -10.529 -13.120 1.295 1.00 96.75 103 GLY A O 1
ATOM 864 N N . GLU A 1 104 ? -10.795 -12.892 3.517 1.00 96.81 104 GLU A N 1
ATOM 865 C CA . GLU A 1 104 ? -12.260 -12.970 3.521 1.00 96.81 104 GLU A CA 1
ATOM 866 C C . GLU A 1 104 ? -12.905 -11.755 4.188 1.00 96.81 104 GLU A C 1
ATOM 868 O O . GLU A 1 104 ? -13.937 -11.264 3.736 1.00 96.81 104 GLU A O 1
ATOM 873 N N . SER A 1 105 ? -12.309 -11.262 5.275 1.00 96.56 105 SER A N 1
ATOM 874 C CA . SER A 1 105 ? -12.862 -10.158 6.055 1.00 96.56 105 SER A CA 1
ATOM 875 C C . SER A 1 105 ? -11.782 -9.237 6.613 1.00 96.56 105 SER A C 1
ATOM 877 O O . SER A 1 105 ? -10.627 -9.625 6.817 1.00 96.56 105 SER A O 1
ATOM 879 N N . LEU A 1 106 ? -12.185 -7.988 6.854 1.00 97.19 106 LEU A N 1
ATOM 880 C CA . LEU A 1 106 ? -11.379 -6.982 7.529 1.00 97.19 106 LEU A CA 1
ATOM 881 C C . LEU A 1 106 ? -11.710 -6.997 9.024 1.00 97.19 106 LEU A C 1
ATOM 883 O O . LEU A 1 106 ? -12.845 -6.725 9.416 1.00 97.19 106 LEU A O 1
ATOM 887 N N . ILE A 1 107 ? -10.724 -7.319 9.858 1.00 96.25 107 ILE A N 1
ATOM 888 C CA . ILE A 1 107 ? -10.903 -7.496 11.302 1.00 96.25 107 ILE A CA 1
ATOM 889 C C . ILE A 1 107 ? -10.135 -6.411 12.045 1.00 96.25 107 ILE A C 1
ATOM 891 O O . ILE A 1 107 ? -8.949 -6.195 11.793 1.00 96.25 107 ILE A O 1
ATOM 895 N N . ARG A 1 108 ? -10.796 -5.733 12.990 1.00 95.00 108 ARG A N 1
ATOM 896 C CA . ARG A 1 108 ? -10.132 -4.784 13.891 1.00 95.00 108 ARG A CA 1
ATOM 897 C C . ARG A 1 108 ? -9.340 -5.538 14.952 1.00 95.00 108 ARG A C 1
ATOM 899 O O . ARG A 1 108 ? -9.898 -6.341 15.697 1.00 95.00 108 ARG A O 1
ATOM 906 N N . LEU A 1 109 ? -8.056 -5.226 15.066 1.00 93.31 109 LEU A N 1
ATOM 907 C CA . LEU A 1 109 ? -7.192 -5.749 16.113 1.00 93.31 109 LEU A CA 1
ATOM 908 C C . LEU A 1 109 ? -7.236 -4.799 17.317 1.00 93.31 109 LEU A C 1
ATOM 910 O O . LEU A 1 109 ? -6.730 -3.683 17.259 1.00 93.31 109 LEU A O 1
ATOM 914 N N . ASN A 1 110 ? -7.840 -5.247 18.420 1.00 86.44 110 ASN A N 1
ATOM 915 C CA . ASN A 1 110 ? -8.006 -4.458 19.653 1.00 86.44 110 ASN A CA 1
ATOM 916 C C . ASN A 1 110 ? -6.791 -4.530 20.599 1.00 86.44 110 ASN A C 1
ATOM 918 O O . ASN A 1 110 ? -6.919 -4.301 21.798 1.00 86.44 110 ASN A O 1
ATOM 922 N N . GLN A 1 111 ? -5.626 -4.892 20.070 1.00 86.12 111 GLN A N 1
ATOM 923 C CA . GLN A 1 111 ? -4.384 -5.005 20.827 1.00 86.12 111 GLN A CA 1
ATOM 924 C C . GLN A 1 111 ? -3.481 -3.805 20.553 1.00 86.12 111 GLN A C 1
ATOM 926 O O . GLN A 1 111 ? -3.514 -3.226 19.463 1.00 86.12 111 GLN A O 1
ATOM 931 N N . ASP A 1 112 ? -2.623 -3.482 21.515 1.00 83.50 112 ASP A N 1
ATOM 932 C CA . ASP A 1 112 ? -1.626 -2.439 21.322 1.00 83.50 112 ASP A CA 1
ATOM 933 C C . ASP A 1 112 ? -0.651 -2.814 20.204 1.00 83.50 112 ASP A C 1
ATOM 935 O O . ASP A 1 112 ? -0.188 -3.955 20.079 1.00 83.50 112 ASP A O 1
ATOM 939 N N . LEU A 1 113 ? -0.304 -1.821 19.387 1.00 85.50 113 LEU A N 1
ATOM 940 C CA . LEU A 1 113 ? 0.721 -2.000 18.373 1.00 85.50 113 LEU A CA 1
ATOM 941 C C . LEU A 1 113 ? 2.072 -2.278 19.039 1.00 85.50 113 LEU A C 1
ATOM 943 O O . LEU A 1 113 ? 2.461 -1.570 19.975 1.00 85.50 113 LEU A O 1
ATOM 947 N N . PRO A 1 114 ? 2.859 -3.236 18.517 1.00 85.50 114 PRO A N 1
ATOM 948 C CA . PRO A 1 114 ? 4.207 -3.461 19.010 1.00 85.50 114 PRO A CA 1
ATOM 949 C C . PRO A 1 114 ? 5.021 -2.163 18.988 1.00 85.50 114 PRO A C 1
ATOM 951 O O . PRO A 1 114 ? 5.032 -1.435 17.992 1.00 85.50 114 PRO A O 1
ATOM 954 N N . SER A 1 115 ? 5.770 -1.892 20.058 1.00 84.56 115 SER A N 1
ATOM 955 C CA . SER A 1 115 ? 6.522 -0.637 20.229 1.00 84.56 115 SER A CA 1
ATOM 956 C C . SER A 1 115 ? 7.463 -0.316 19.061 1.00 84.56 115 SER A C 1
ATOM 958 O O . SER A 1 115 ? 7.649 0.848 18.704 1.00 84.56 115 SER A O 1
ATOM 960 N N . LYS A 1 116 ? 8.031 -1.345 18.420 1.00 83.44 116 LYS A N 1
ATOM 961 C CA . LYS A 1 116 ? 8.847 -1.206 17.208 1.00 83.44 116 LYS A CA 1
ATOM 962 C C . LYS A 1 116 ? 8.038 -0.658 16.030 1.00 83.44 116 LYS A C 1
ATOM 964 O O . LYS A 1 116 ? 8.526 0.223 15.336 1.00 83.44 116 LYS A O 1
ATOM 969 N N . VAL A 1 117 ? 6.816 -1.150 15.832 1.00 82.19 117 VAL A N 1
ATOM 970 C CA . VAL A 1 117 ? 5.915 -0.677 14.772 1.00 82.19 117 VAL A CA 1
ATOM 971 C C . VAL A 1 117 ? 5.522 0.769 15.044 1.00 82.19 117 VAL A C 1
ATOM 973 O O . VAL A 1 117 ? 5.680 1.598 14.161 1.00 82.19 117 VAL A O 1
ATOM 976 N N . LEU A 1 118 ? 5.140 1.110 16.278 1.00 80.50 118 LEU A N 1
ATOM 977 C CA . LEU A 1 118 ? 4.840 2.498 16.655 1.00 80.50 118 LEU A CA 1
ATOM 978 C C . LEU A 1 118 ? 6.016 3.449 16.388 1.00 80.50 118 LEU A C 1
ATOM 980 O O . LEU A 1 118 ? 5.820 4.537 15.853 1.00 80.50 118 LEU A O 1
ATOM 984 N N . LYS A 1 119 ? 7.247 3.043 16.727 1.00 80.25 119 LYS A N 1
ATOM 985 C CA . LYS A 1 119 ? 8.454 3.831 16.429 1.00 80.25 119 LYS A CA 1
ATOM 986 C C . LYS A 1 119 ? 8.667 4.023 14.931 1.00 80.25 119 LYS A C 1
ATOM 988 O O . LYS A 1 119 ? 9.064 5.109 14.532 1.00 80.25 119 LYS A O 1
ATOM 993 N N . GLU A 1 120 ? 8.422 2.998 14.118 1.00 78.06 120 GLU A N 1
ATOM 994 C CA . GLU A 1 120 ? 8.503 3.130 12.662 1.00 78.06 120 GLU A CA 1
ATOM 995 C C . GLU A 1 120 ? 7.395 4.037 12.123 1.00 78.06 120 GLU A C 1
ATOM 997 O O . GLU A 1 120 ? 7.691 4.951 11.366 1.00 78.06 120 GLU A O 1
ATOM 1002 N N . LEU A 1 121 ? 6.146 3.882 12.569 1.00 77.62 121 LEU A N 1
ATOM 1003 C CA . LEU A 1 121 ? 5.029 4.737 12.150 1.00 77.62 121 LEU A CA 1
ATOM 1004 C C . LEU A 1 121 ? 5.258 6.223 12.465 1.00 77.62 121 LEU A C 1
ATOM 1006 O O . LEU A 1 121 ? 4.783 7.078 11.724 1.00 77.62 121 LEU A O 1
ATOM 1010 N N . LYS A 1 122 ? 6.019 6.544 13.518 1.00 73.25 122 LYS A N 1
ATOM 1011 C CA . LYS A 1 122 ? 6.456 7.920 13.816 1.00 73.25 122 LYS A CA 1
ATOM 1012 C C . LYS A 1 122 ? 7.488 8.472 12.825 1.00 73.25 122 LYS A C 1
ATOM 1014 O O . LYS A 1 122 ? 7.631 9.683 12.729 1.00 73.25 122 LYS A O 1
ATOM 1019 N N . LYS A 1 123 ? 8.236 7.609 12.128 1.00 69.44 123 LYS A N 1
ATOM 1020 C CA . LYS A 1 123 ? 9.254 8.007 11.139 1.00 69.44 123 LYS A CA 1
ATOM 1021 C C . LYS A 1 123 ? 8.691 8.193 9.741 1.00 69.44 123 LYS A C 1
AT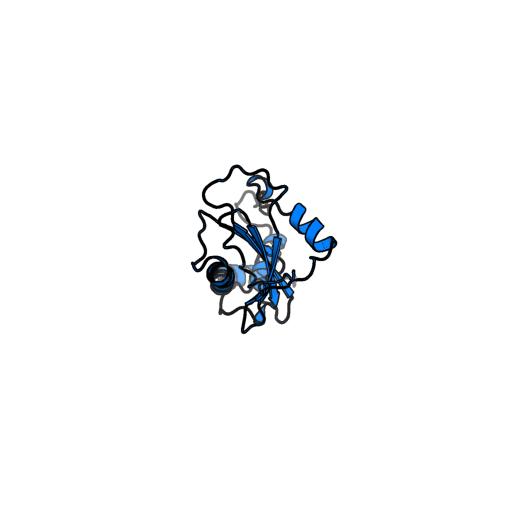OM 1023 O O . LYS A 1 123 ? 9.312 8.905 8.964 1.00 69.44 123 LYS A O 1
ATOM 1028 N N . TRP A 1 124 ? 7.600 7.507 9.402 1.00 64.38 124 TRP A N 1
ATOM 1029 C CA . TRP A 1 124 ? 6.955 7.624 8.097 1.00 64.38 124 TRP A CA 1
ATOM 1030 C C . TRP A 1 124 ? 6.051 8.851 8.122 1.00 64.38 124 TRP A C 1
ATOM 1032 O O . TRP A 1 124 ? 4.997 8.824 8.770 1.00 64.38 124 TRP A O 1
ATOM 1042 N N . PRO A 1 125 ? 6.493 9.952 7.498 1.00 55.47 125 PRO A N 1
ATOM 1043 C CA . PRO A 1 125 ? 5.833 11.217 7.689 1.00 55.47 125 PRO A CA 1
ATOM 1044 C C . PRO A 1 125 ? 4.563 11.269 6.848 1.00 55.47 125 PRO A C 1
ATOM 1046 O O . PRO A 1 125 ? 4.511 10.786 5.713 1.00 55.47 125 PRO A O 1
ATOM 1049 N N . PHE A 1 126 ? 3.570 11.945 7.410 1.00 56.59 126 PHE A N 1
ATOM 1050 C CA . PHE A 1 126 ? 2.525 12.573 6.625 1.00 56.59 126 PHE A CA 1
ATOM 1051 C C . PHE A 1 126 ? 3.038 13.846 5.937 1.00 56.59 126 PHE A C 1
ATOM 1053 O O . PHE A 1 126 ? 2.331 14.378 5.088 1.00 56.59 126 PHE A O 1
ATOM 1060 N N . THR A 1 127 ? 4.247 14.344 6.217 1.00 51.62 127 THR A N 1
ATOM 1061 C CA . THR A 1 127 ? 4.754 15.568 5.587 1.00 51.62 127 THR A CA 1
ATOM 1062 C C . THR A 1 127 ? 5.097 15.373 4.107 1.00 51.62 127 THR A C 1
ATOM 1064 O O . THR A 1 127 ? 5.686 14.376 3.677 1.00 51.62 127 THR A O 1
ATOM 1067 N N . TRP A 1 128 ? 4.771 16.388 3.299 1.00 48.06 128 TRP A N 1
ATOM 1068 C CA . TRP A 1 128 ? 5.195 16.496 1.896 1.00 48.06 128 TRP A CA 1
ATOM 1069 C C . TRP A 1 128 ? 6.724 16.356 1.741 1.00 48.06 128 TRP A C 1
ATOM 1071 O O . TRP A 1 128 ? 7.212 15.874 0.722 1.00 48.06 128 TRP A O 1
ATOM 1081 N N . GLU A 1 129 ? 7.480 16.697 2.788 1.00 46.78 129 GLU A N 1
ATOM 1082 C CA . GLU A 1 129 ? 8.943 16.646 2.854 1.00 46.78 129 GLU A CA 1
ATOM 1083 C C . GLU A 1 129 ? 9.517 15.223 2.920 1.00 46.78 129 GLU A C 1
ATOM 1085 O O . GLU A 1 129 ? 10.639 14.995 2.463 1.00 46.78 129 GLU A O 1
ATOM 1090 N N . GLY A 1 130 ? 8.748 14.243 3.408 1.00 46.12 130 GLY A N 1
ATOM 1091 C CA . GLY A 1 130 ? 9.129 12.830 3.352 1.00 46.12 130 GLY A CA 1
ATOM 1092 C C . GLY A 1 130 ? 9.087 12.226 1.955 1.00 46.12 130 GLY A C 1
ATOM 1093 O O . GLY A 1 130 ? 9.741 11.216 1.699 1.00 46.12 130 GLY A O 1
ATOM 1094 N N . ARG A 1 131 ? 8.391 12.876 1.011 1.00 49.66 131 ARG A N 1
ATOM 1095 C CA . ARG A 1 131 ? 8.371 12.497 -0.410 1.00 49.66 131 ARG A CA 1
ATOM 1096 C C . ARG A 1 131 ? 9.646 12.899 -1.147 1.00 49.66 131 ARG A C 1
ATOM 1098 O O . ARG A 1 131 ? 9.612 13.163 -2.351 1.00 49.66 131 ARG A O 1
ATOM 1105 N N . LYS A 1 132 ? 10.801 12.909 -0.481 1.00 50.72 132 LYS A N 1
ATOM 1106 C CA . LYS A 1 132 ? 12.074 12.832 -1.198 1.00 50.72 132 LYS A CA 1
ATOM 1107 C C . LYS A 1 132 ? 12.185 11.422 -1.765 1.00 50.72 132 LYS A C 1
ATOM 1109 O O . LYS A 1 132 ? 12.877 10.563 -1.222 1.00 50.72 132 LYS A O 1
ATOM 1114 N N . PHE A 1 133 ? 11.470 11.173 -2.863 1.00 53.41 133 PHE A N 1
ATOM 1115 C CA . PHE A 1 133 ? 11.715 10.018 -3.706 1.00 53.41 133 PHE A CA 1
ATOM 1116 C C . PHE A 1 133 ? 13.178 10.103 -4.108 1.00 53.41 133 PHE A C 1
ATOM 1118 O O . PHE A 1 133 ? 13.571 10.995 -4.862 1.00 53.41 133 PHE A O 1
ATOM 1125 N N . HIS A 1 134 ? 13.992 9.206 -3.561 1.00 57.28 134 HIS A N 1
ATOM 1126 C CA . HIS A 1 134 ? 15.366 9.053 -4.000 1.00 57.28 134 HIS A CA 1
ATOM 1127 C C . HIS A 1 134 ? 15.283 8.447 -5.397 1.00 57.28 134 HIS A C 1
ATOM 1129 O O . HIS A 1 134 ? 15.239 7.230 -5.572 1.00 57.28 134 HIS A O 1
ATOM 1135 N N . ARG A 1 135 ? 15.139 9.317 -6.401 1.00 68.44 135 ARG A N 1
ATOM 1136 C CA . ARG A 1 135 ? 15.212 8.911 -7.795 1.00 68.44 135 ARG A CA 1
ATOM 1137 C C . ARG A 1 135 ? 16.632 8.433 -8.009 1.00 68.44 135 ARG A C 1
ATOM 1139 O O . ARG A 1 135 ? 17.581 9.162 -7.728 1.00 68.44 135 ARG A O 1
ATOM 1146 N N . VAL A 1 136 ? 16.761 7.203 -8.487 1.00 78.69 136 VAL A N 1
ATOM 1147 C CA . VAL A 1 136 ? 18.053 6.719 -8.949 1.00 78.69 136 VAL A CA 1
ATOM 1148 C C . VAL A 1 136 ? 18.537 7.700 -10.022 1.00 78.69 136 VAL A C 1
ATOM 1150 O O . VAL A 1 136 ? 17.753 8.021 -10.924 1.00 78.69 136 VAL A O 1
ATOM 1153 N N . PRO A 1 137 ? 19.756 8.245 -9.903 1.00 80.69 137 PRO A N 1
ATOM 1154 C CA . PRO A 1 137 ? 20.259 9.191 -10.881 1.00 80.69 137 PRO A CA 1
ATOM 1155 C C . PRO A 1 137 ? 20.357 8.513 -12.250 1.00 80.69 137 PRO A C 1
ATOM 1157 O O . PRO A 1 137 ? 20.782 7.363 -12.366 1.00 80.69 137 PRO A O 1
ATOM 1160 N N . LYS A 1 138 ? 19.926 9.239 -13.278 1.00 85.38 138 LYS A N 1
ATOM 1161 C CA . LYS A 1 138 ? 20.131 8.871 -14.679 1.00 85.38 138 LYS A CA 1
ATOM 1162 C C . LYS A 1 138 ? 21.478 9.423 -15.150 1.00 85.38 138 LYS A C 1
ATOM 1164 O O . LYS A 1 138 ? 21.956 10.420 -14.604 1.00 85.38 138 LYS A O 1
ATOM 1169 N N . GLY A 1 139 ? 22.080 8.767 -16.134 1.00 83.81 139 GLY A N 1
ATOM 1170 C CA . GLY A 1 139 ? 23.248 9.258 -16.852 1.00 83.81 139 GLY A CA 1
ATOM 1171 C C . GLY A 1 139 ? 22.944 10.537 -17.634 1.00 83.81 139 GLY A C 1
ATOM 1172 O O . GLY A 1 139 ? 21.805 11.006 -17.688 1.00 83.81 139 GLY A O 1
ATOM 1173 N N . GLN A 1 140 ? 23.980 11.117 -18.244 1.00 81.94 140 GLN A N 1
ATOM 1174 C CA . GLN A 1 140 ? 23.853 12.327 -19.070 1.00 81.94 140 GLN A CA 1
ATOM 1175 C C . GLN A 1 140 ? 22.958 12.114 -20.303 1.00 81.94 140 GLN A C 1
ATOM 1177 O O . GLN A 1 140 ? 22.340 13.057 -20.784 1.00 81.94 140 GLN A O 1
ATOM 1182 N N . ASP A 1 141 ? 22.866 10.873 -20.774 1.00 87.38 141 ASP A N 1
ATOM 1183 C CA . ASP A 1 141 ? 21.989 10.391 -21.845 1.00 87.38 141 ASP A CA 1
ATOM 1184 C C . ASP A 1 141 ? 20.523 10.204 -21.410 1.00 87.38 141 ASP A C 1
ATOM 1186 O O . ASP A 1 141 ? 19.658 9.928 -22.236 1.00 87.38 141 ASP A O 1
ATOM 1190 N N . GLY A 1 142 ? 20.218 10.367 -20.118 1.00 86.50 142 GLY A N 1
ATOM 1191 C CA . GLY A 1 142 ? 18.887 10.129 -19.563 1.00 86.50 142 GLY A CA 1
ATOM 1192 C C . GLY A 1 142 ? 18.576 8.654 -19.290 1.00 86.50 142 GLY A C 1
ATOM 1193 O O . GLY A 1 142 ? 17.463 8.350 -18.835 1.00 86.50 142 GLY A O 1
ATOM 1194 N N . GLU A 1 143 ? 19.542 7.756 -19.487 1.00 87.00 143 GLU A N 1
ATOM 1195 C CA . GLU A 1 143 ? 19.406 6.323 -19.245 1.00 87.00 143 GLU A CA 1
ATOM 1196 C C . GLU A 1 143 ? 19.913 5.924 -17.858 1.00 87.00 143 GLU A C 1
ATOM 1198 O O . GLU A 1 143 ? 20.701 6.611 -17.206 1.00 87.00 143 GLU A O 1
ATOM 1203 N N . TYR A 1 144 ? 19.418 4.799 -17.352 1.00 87.94 144 TYR A N 1
ATOM 1204 C CA . TYR A 1 144 ? 19.934 4.238 -16.108 1.00 87.94 144 TYR A CA 1
ATOM 1205 C C . TYR A 1 144 ? 21.208 3.450 -16.382 1.00 87.94 144 TYR A C 1
ATOM 1207 O O . TYR A 1 144 ? 21.258 2.653 -17.318 1.00 87.94 144 TYR A O 1
ATOM 1215 N N . HIS A 1 145 ? 22.195 3.570 -15.493 1.00 89.94 145 HIS A N 1
ATOM 1216 C CA . HIS A 1 145 ? 23.339 2.666 -15.519 1.00 89.94 145 HIS A CA 1
ATOM 1217 C C . HIS A 1 145 ? 22.844 1.202 -15.486 1.00 89.94 145 HIS A C 1
ATOM 1219 O O . HIS A 1 145 ? 21.933 0.896 -14.702 1.00 89.94 145 HIS A O 1
ATOM 1225 N N . PRO A 1 146 ? 23.429 0.265 -16.262 1.00 90.25 146 PRO A N 1
ATOM 1226 C CA . PRO A 1 146 ? 22.860 -1.073 -16.423 1.00 90.25 146 PRO A CA 1
ATOM 1227 C C . PRO A 1 146 ? 22.581 -1.815 -15.107 1.00 90.25 146 PRO A C 1
ATOM 1229 O O . PRO A 1 146 ? 21.539 -2.450 -14.946 1.00 90.25 146 PRO A O 1
ATOM 1232 N N . LYS A 1 147 ? 23.470 -1.683 -14.111 1.00 89.38 147 LYS A N 1
ATOM 1233 C CA . LYS A 1 147 ? 23.273 -2.269 -12.769 1.00 89.38 147 LYS A CA 1
ATOM 1234 C C . LYS A 1 147 ? 22.016 -1.748 -12.070 1.00 89.38 147 LYS A C 1
ATOM 1236 O O . LYS A 1 147 ? 21.340 -2.506 -11.377 1.00 89.38 147 LYS A O 1
ATOM 1241 N N . ASP A 1 148 ? 21.703 -0.471 -12.235 1.00 90.25 148 ASP A N 1
ATOM 1242 C CA . ASP A 1 148 ? 20.550 0.146 -11.595 1.00 90.25 148 ASP A CA 1
ATOM 1243 C C . ASP A 1 148 ? 19.260 -0.156 -12.349 1.00 90.25 148 ASP A C 1
ATOM 1245 O O . ASP A 1 148 ? 18.250 -0.486 -11.725 1.00 90.25 148 ASP A O 1
ATOM 1249 N N . ARG A 1 149 ? 19.314 -0.176 -13.686 1.00 91.00 149 ARG A N 1
ATOM 1250 C CA . ARG A 1 149 ? 18.191 -0.626 -14.511 1.00 91.00 149 ARG A CA 1
ATOM 1251 C C . ARG A 1 149 ? 17.783 -2.062 -14.173 1.00 91.00 149 ARG A C 1
ATOM 1253 O O . ARG A 1 149 ? 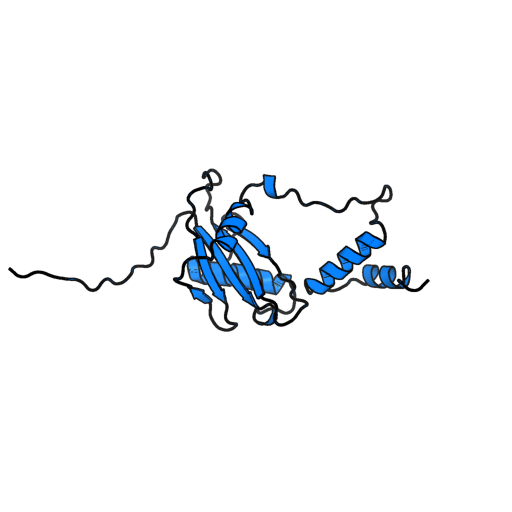16.602 -2.322 -13.959 1.00 91.00 149 ARG A O 1
ATOM 1260 N N . ARG A 1 150 ? 18.745 -2.977 -13.981 1.00 91.25 150 ARG A N 1
ATOM 1261 C CA . ARG A 1 150 ? 18.463 -4.340 -13.482 1.00 91.25 150 ARG A CA 1
ATOM 1262 C C . ARG A 1 150 ? 17.760 -4.337 -12.128 1.00 91.25 150 ARG A C 1
ATOM 1264 O O . ARG A 1 150 ? 16.783 -5.061 -11.957 1.00 91.25 150 ARG A O 1
ATOM 1271 N N . LYS A 1 151 ? 18.224 -3.534 -11.163 1.00 91.12 151 LYS A N 1
ATOM 1272 C CA . LYS A 1 151 ? 17.575 -3.432 -9.841 1.00 91.12 151 LYS A CA 1
ATOM 1273 C C . LYS A 1 151 ? 16.134 -2.938 -9.960 1.00 91.12 151 LYS A C 1
ATOM 1275 O O . LYS A 1 151 ? 15.264 -3.454 -9.262 1.00 91.12 151 LYS A O 1
ATOM 1280 N N . ILE A 1 152 ? 15.874 -1.985 -10.856 1.00 91.00 152 ILE A N 1
ATOM 1281 C CA . ILE A 1 152 ? 14.523 -1.494 -11.154 1.00 91.00 152 ILE A CA 1
ATOM 1282 C C . ILE A 1 152 ? 13.658 -2.628 -11.716 1.00 91.00 152 ILE A C 1
ATOM 1284 O O . ILE A 1 152 ? 12.568 -2.862 -11.201 1.00 91.00 152 ILE A O 1
ATOM 1288 N N . ILE A 1 153 ? 14.154 -3.386 -12.696 1.00 93.12 153 ILE A N 1
ATOM 1289 C CA . ILE A 1 153 ? 13.432 -4.526 -13.287 1.00 93.12 153 ILE A CA 1
ATOM 1290 C C . ILE A 1 153 ? 13.154 -5.616 -12.236 1.00 93.12 153 ILE A C 1
ATOM 1292 O O . ILE A 1 153 ? 12.035 -6.118 -12.126 1.00 93.12 153 ILE A O 1
ATOM 1296 N N . GLN A 1 154 ? 14.133 -5.940 -11.387 1.00 92.12 154 GLN A N 1
ATOM 1297 C CA . GLN A 1 154 ? 13.949 -6.874 -10.271 1.00 92.12 154 GLN A CA 1
ATOM 1298 C C . GLN A 1 154 ? 12.917 -6.376 -9.251 1.00 92.12 154 GLN A C 1
ATOM 1300 O O . GLN A 1 154 ? 12.212 -7.188 -8.652 1.00 92.12 154 GLN A O 1
ATOM 1305 N N . SER A 1 155 ? 12.852 -5.063 -9.021 1.00 91.62 155 SER A N 1
ATOM 1306 C CA . SER A 1 155 ? 11.841 -4.444 -8.164 1.00 91.62 155 SER A CA 1
ATOM 1307 C C . SER A 1 155 ? 10.451 -4.573 -8.787 1.00 91.62 155 SER A C 1
ATOM 1309 O O . SER A 1 155 ? 9.549 -5.081 -8.129 1.00 91.62 155 SER A O 1
ATOM 1311 N N . LYS A 1 156 ? 10.291 -4.241 -10.079 1.00 92.56 156 LYS A N 1
ATOM 1312 C CA . LYS A 1 156 ? 9.029 -4.430 -10.820 1.00 92.56 156 LYS A CA 1
ATOM 1313 C C . LYS A 1 156 ? 8.514 -5.862 -10.688 1.00 92.56 156 LYS A C 1
ATOM 1315 O O . LYS A 1 156 ? 7.375 -6.065 -10.282 1.00 92.56 156 LYS A O 1
ATOM 1320 N N . ARG A 1 157 ? 9.385 -6.849 -10.920 1.00 92.88 157 ARG A N 1
ATOM 1321 C CA . ARG A 1 157 ? 9.041 -8.268 -10.763 1.00 92.88 157 ARG A CA 1
ATOM 1322 C C . ARG A 1 157 ? 8.578 -8.597 -9.342 1.00 92.88 157 ARG A C 1
ATOM 1324 O O . ARG A 1 157 ? 7.572 -9.277 -9.179 1.00 92.88 157 ARG A O 1
ATOM 1331 N N . ARG A 1 158 ? 9.299 -8.136 -8.313 1.00 93.12 158 ARG A N 1
ATOM 1332 C CA . ARG A 1 158 ? 8.916 -8.355 -6.905 1.00 93.12 158 ARG A CA 1
ATOM 1333 C C . ARG A 1 158 ? 7.564 -7.738 -6.577 1.00 93.12 158 ARG A C 1
ATOM 1335 O O . ARG A 1 158 ? 6.766 -8.371 -5.902 1.00 93.12 158 ARG A O 1
ATOM 1342 N N . LEU A 1 159 ? 7.289 -6.558 -7.114 1.00 92.19 159 LEU A N 1
ATOM 1343 C CA . LEU A 1 159 ? 6.016 -5.860 -6.981 1.00 92.19 159 LEU A CA 1
ATOM 1344 C C . LEU A 1 159 ? 4.879 -6.502 -7.799 1.00 92.19 159 LEU A C 1
ATOM 1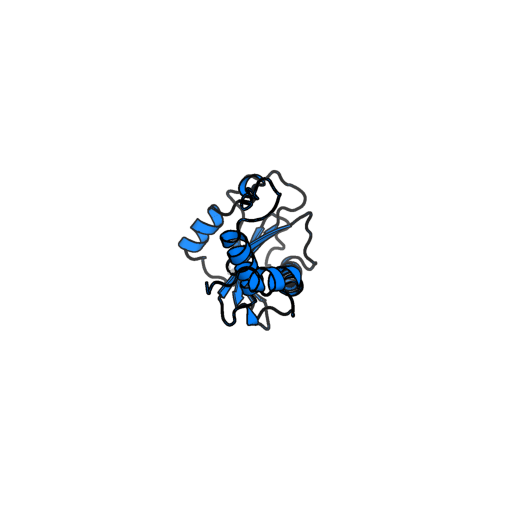346 O O . LEU A 1 159 ? 3.745 -6.053 -7.694 1.00 92.19 159 LEU A O 1
ATOM 1350 N N . GLY A 1 160 ? 5.148 -7.532 -8.612 1.00 91.69 160 GLY A N 1
ATOM 1351 C CA . GLY A 1 160 ? 4.144 -8.139 -9.493 1.00 91.69 160 GLY A CA 1
ATOM 1352 C C . GLY A 1 160 ? 3.751 -7.247 -10.675 1.00 91.69 160 GLY A C 1
ATOM 1353 O O . GLY A 1 160 ? 2.671 -7.401 -11.230 1.00 91.69 160 GLY A O 1
ATOM 1354 N N . ILE A 1 161 ? 4.606 -6.290 -11.047 1.00 93.00 161 ILE A N 1
ATOM 1355 C CA . ILE A 1 161 ? 4.405 -5.426 -12.213 1.00 93.00 161 ILE A CA 1
ATOM 1356 C C . ILE A 1 161 ? 4.899 -6.176 -13.461 1.00 93.00 161 ILE A C 1
ATOM 1358 O O . ILE A 1 161 ? 6.038 -6.665 -13.442 1.00 93.00 161 ILE A O 1
ATOM 1362 N N . PRO A 1 162 ? 4.102 -6.242 -14.546 1.00 91.75 162 PRO A N 1
ATOM 1363 C CA . PRO A 1 162 ? 4.535 -6.828 -15.810 1.00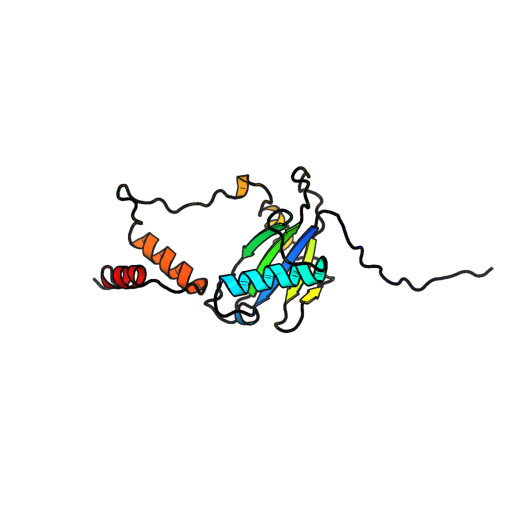 91.75 162 PRO A CA 1
ATOM 1364 C C . PRO A 1 162 ? 5.843 -6.210 -16.321 1.00 91.75 162 PRO A C 1
ATOM 1366 O O . PRO A 1 162 ? 6.053 -4.995 -16.266 1.00 91.75 162 PRO A O 1
ATOM 1369 N N . ILE A 1 163 ? 6.742 -7.058 -16.819 1.00 92.81 163 ILE A N 1
ATOM 1370 C CA . ILE A 1 163 ? 8.002 -6.614 -17.422 1.00 92.81 163 ILE A CA 1
ATOM 1371 C C . ILE A 1 163 ? 7.732 -6.264 -18.886 1.00 92.81 163 ILE A C 1
ATOM 1373 O O . ILE A 1 163 ? 7.187 -7.085 -19.621 1.00 92.81 163 ILE A O 1
ATOM 1377 N N . SER A 1 164 ? 8.095 -5.049 -19.301 1.00 93.81 164 SER A N 1
ATOM 1378 C CA . SER A 1 164 ? 7.896 -4.595 -20.680 1.00 93.81 164 SER A CA 1
ATOM 1379 C C . SER A 1 164 ? 8.878 -5.258 -21.646 1.00 93.81 164 SER A C 1
ATOM 1381 O O . SER A 1 164 ? 9.954 -5.702 -21.245 1.00 93.81 164 SER A O 1
ATOM 1383 N N . GLU A 1 165 ? 8.546 -5.259 -22.937 1.00 94.31 165 GLU A N 1
ATOM 1384 C CA . GLU A 1 165 ? 9.433 -5.763 -23.994 1.00 94.31 165 GLU A CA 1
ATOM 1385 C C . GLU A 1 165 ? 10.802 -5.071 -23.977 1.00 94.31 165 GLU A C 1
ATOM 1387 O O . GLU A 1 165 ? 11.823 -5.746 -23.936 1.00 94.31 165 GLU A O 1
ATOM 1392 N N . HIS A 1 166 ? 10.831 -3.744 -23.833 1.00 92.06 166 HIS A N 1
ATOM 1393 C CA . HIS A 1 166 ? 12.073 -2.976 -23.698 1.00 92.06 166 HIS A CA 1
ATOM 1394 C C . HIS A 1 166 ? 12.932 -3.400 -22.487 1.00 92.06 166 HIS A C 1
ATOM 1396 O O . HIS A 1 166 ? 14.160 -3.367 -22.544 1.00 92.06 166 HIS A O 1
ATOM 1402 N N . ASP A 1 167 ? 12.316 -3.801 -21.368 1.00 93.25 167 ASP A N 1
ATOM 1403 C CA . ASP A 1 167 ? 13.057 -4.326 -20.216 1.00 93.25 167 ASP A CA 1
ATOM 1404 C C . ASP A 1 167 ? 13.580 -5.748 -20.482 1.00 93.25 167 ASP A C 1
ATOM 1406 O O . ASP A 1 167 ? 14.675 -6.089 -20.032 1.00 93.25 167 ASP A O 1
ATOM 1410 N N . LEU A 1 168 ? 12.841 -6.569 -21.236 1.00 93.25 168 LEU A N 1
ATOM 1411 C CA . LEU A 1 168 ? 13.293 -7.896 -21.666 1.00 93.25 168 LEU A CA 1
ATOM 1412 C C . LEU A 1 168 ? 14.455 -7.807 -22.663 1.00 93.25 168 LEU A C 1
ATOM 1414 O O . LEU A 1 168 ? 15.428 -8.542 -22.515 1.00 93.25 168 LEU A O 1
ATOM 1418 N N . GLU A 1 169 ? 14.377 -6.912 -23.646 1.00 93.50 169 GLU A N 1
ATOM 1419 C CA . GLU A 1 169 ? 15.455 -6.628 -24.600 1.00 93.50 169 GLU A CA 1
ATOM 1420 C C . GLU A 1 169 ? 16.719 -6.170 -23.879 1.00 93.50 169 GLU A C 1
ATOM 1422 O O . GLU A 1 169 ? 17.782 -6.757 -24.077 1.00 93.50 169 GLU A O 1
ATOM 1427 N N . PHE A 1 170 ? 16.589 -5.221 -22.948 1.00 92.38 170 PHE A N 1
ATOM 1428 C CA . PHE A 1 170 ? 17.704 -4.774 -22.119 1.00 92.38 170 PHE A CA 1
ATOM 1429 C C . PHE A 1 170 ? 18.360 -5.931 -21.346 1.00 92.38 170 PHE A C 1
ATOM 1431 O O . PHE A 1 170 ? 19.585 -6.027 -21.284 1.00 92.38 170 PHE A O 1
ATOM 1438 N N . LEU A 1 171 ? 17.568 -6.838 -20.761 1.00 91.69 171 LEU A N 1
ATOM 1439 C CA . LEU A 1 171 ? 18.111 -8.006 -20.058 1.00 91.69 171 LEU A CA 1
ATOM 1440 C C . LEU A 1 171 ? 18.818 -9.002 -20.992 1.00 91.69 171 LEU A C 1
ATOM 1442 O O . LEU A 1 171 ? 19.715 -9.708 -20.532 1.00 91.69 171 LEU A O 1
ATOM 1446 N N . ARG A 1 172 ? 18.420 -9.077 -22.270 1.00 91.00 172 ARG A N 1
ATOM 1447 C CA . ARG A 1 172 ? 19.086 -9.906 -23.290 1.00 91.00 172 ARG A CA 1
ATOM 1448 C C . ARG A 1 172 ? 20.413 -9.292 -23.729 1.00 91.00 172 ARG A C 1
ATOM 1450 O O . ARG A 1 172 ? 21.406 -10.008 -23.791 1.00 91.00 172 ARG A O 1
ATOM 1457 N N . GLU A 1 173 ? 20.423 -7.990 -24.011 1.00 89.81 173 GLU A N 1
ATOM 1458 C CA . GLU A 1 173 ? 21.610 -7.251 -24.462 1.00 89.81 173 GLU A CA 1
ATOM 1459 C C . GLU A 1 173 ? 22.695 -7.221 -23.383 1.00 89.81 173 GLU A C 1
ATOM 1461 O O . GLU A 1 173 ? 23.861 -7.518 -23.635 1.00 89.81 173 GLU A O 1
ATOM 1466 N N . TYR A 1 174 ? 22.296 -6.943 -22.145 1.00 84.88 174 TYR A N 1
ATOM 1467 C CA . TYR A 1 174 ? 23.184 -6.964 -21.000 1.00 84.88 174 TYR A CA 1
ATOM 1468 C C . TYR A 1 174 ? 22.945 -8.259 -20.226 1.00 84.88 174 TYR A C 1
ATOM 1470 O O . TYR A 1 174 ? 22.351 -8.229 -19.155 1.00 84.88 174 TYR A O 1
ATOM 1478 N N . SER A 1 175 ? 23.391 -9.421 -20.699 1.00 78.12 175 SER A N 1
ATOM 1479 C CA . SER A 1 175 ? 23.325 -10.636 -19.866 1.00 78.12 175 SER A CA 1
ATOM 1480 C C . SER A 1 175 ? 24.345 -10.564 -18.708 1.00 78.12 175 SER A C 1
ATOM 1482 O O . SER A 1 175 ? 25.346 -9.859 -18.806 1.00 78.12 175 SER A O 1
ATOM 1484 N N . GLU A 1 176 ? 24.098 -11.222 -17.568 1.00 70.56 176 GLU A N 1
ATOM 1485 C CA . GLU A 1 176 ? 25.093 -11.311 -16.469 1.00 70.56 176 GLU A CA 1
ATOM 1486 C C . GLU A 1 176 ? 26.197 -12.350 -16.757 1.00 70.56 176 GLU A C 1
ATOM 1488 O O . GLU A 1 176 ? 27.064 -12.587 -15.918 1.00 70.56 176 GLU A O 1
ATOM 1493 N N . HIS A 1 177 ? 26.167 -12.963 -17.944 1.00 48.28 177 HIS A N 1
ATOM 1494 C CA . HIS A 1 177 ? 27.091 -13.996 -18.394 1.00 48.28 177 HIS A CA 1
ATOM 1495 C C . HIS A 1 177 ? 27.926 -13.484 -19.581 1.00 48.28 177 HIS A C 1
ATOM 1497 O O . HIS A 1 177 ? 27.656 -13.827 -20.731 1.00 48.28 177 HIS A O 1
ATOM 1503 N N . ALA A 1 178 ? 28.934 -12.661 -19.280 1.00 39.72 178 ALA A N 1
ATOM 1504 C CA . ALA A 1 178 ? 30.105 -12.405 -20.122 1.00 39.72 178 ALA A CA 1
ATOM 1505 C C . ALA A 1 178 ? 31.345 -12.295 -19.226 1.00 39.72 178 ALA A C 1
ATOM 1507 O O . ALA A 1 178 ? 31.245 -11.601 -18.186 1.00 39.72 178 ALA A O 1
#

Organism: NCBI:txid160281

Sequence (178 aa):
MESSSAGHAQSVANSAGKVRILLQTVTHLVPGSERHEKLDFVLNIVCQHHWQRDFDFEQERWSSYRDDFGLDKRRCFFLIDHHGYDHTIQEEQVPVIWYEWTGESLIRLNQDLPSKVLKELKKWPFTWEGRKFHRVPKGQDGEYHPKDRRKIIQSKRRLGIPISEHDLEFLREYSEHA

Radius of gyration: 21.01 Å; chains: 1; bounding box: 62×38×71 Å

Foldseek 3Di:
DDDDDDDDPPPPDLPPAKAKEKEKEWLVLQDDLALVSSVQSVQQQVCCVRPVGGHDPQFKDKDKDQLLNLDGGDMIMMMIIGHGNDPDDDPPDHYYWYWYRYSPDIDTDPDDDDPVVVVVVVVCDPDPVSPPPVPQDAPPVRHHDLVVLVVVQVSCSSNRHDDDPVSVVSCVVDPPPD

Secondary structure (DSSP, 8-state):
----------------S-EEEEEEEEGGGS--SSHHHHHHHHHHHHHHHHHSS---TTTEEEEEES--TTSTT-EEEEEEEE-TT-----GGG--EEEEEE-SS-EEE--SPPPHHHHHHHTTS-SSGGG----PPPP-TTSPPPHHHHHHHHHHHHHTTPPPPHHHHHHHHHT-S--